Protein AF-A0A831T758-F1 (afdb_monomer_lite)

Organism: NCBI:txid1382356

InterPro domains:
  IPR029057 Phosphoribosyltransferase-like [G3DSA:3.40.50.2020] (5-45)

Foldseek 3Di:
DPPVPVVVVQVVLVQKDAPWDQDPVRDIDRIGGNVVSVVVCVVND

Sequence (45 aa):
MSGFVLERVLEEIGALRSGHFLLASGRHSDRYVEKFELLRRPRLV

Secondary structure (DSSP, 8-state):
--HHHHHHHHHHTT-EEEEEEE-TTS-EEEEEE-HHHHHT-GGG-

Structure (mmCIF, N/CA/C/O backbone):
data_AF-A0A831T758-F1
#
_entry.id   AF-A0A831T758-F1
#
loop_
_atom_site.group_PDB
_atom_site.id
_atom_site.type_symbol
_atom_site.label_atom_id
_atom_site.label_alt_id
_atom_site.label_comp_id
_atom_site.label_asym_id
_atom_site.label_entity_id
_atom_site.label_seq_id
_atom_site.pdbx_PDB_ins_code
_atom_site.Cartn_x
_atom_site.Cartn_y
_atom_site.Cartn_z
_atom_site.occupancy
_atom_site.B_iso_or_equiv
_atom_site.auth_seq_id
_atom_site.auth_comp_id
_atom_site.auth_asym_id
_atom_site.auth_atom_id
_atom_site.pdbx_PDB_model_num
ATOM 1 N N . MET A 1 1 ? 0.458 -15.185 17.111 1.00 46.47 1 MET A N 1
ATOM 2 C CA . MET A 1 1 ? -0.515 -15.451 16.024 1.00 46.47 1 MET A CA 1
ATOM 3 C C . MET A 1 1 ? -1.087 -14.163 15.398 1.00 46.47 1 MET A C 1
ATOM 5 O O . MET A 1 1 ? -2.233 -14.168 14.980 1.00 46.47 1 MET A O 1
ATOM 9 N N . SER A 1 2 ? -0.328 -13.061 15.284 1.00 60.81 2 SER A N 1
ATOM 10 C CA . SER A 1 2 ? -0.863 -11.790 14.745 1.00 60.81 2 SER A CA 1
ATOM 11 C C . SER A 1 2 ? -0.559 -11.538 13.260 1.00 60.81 2 SER A C 1
ATOM 13 O O . SER A 1 2 ? -1.290 -10.787 12.623 1.00 60.81 2 SER A O 1
ATOM 15 N N . GLY A 1 3 ? 0.467 -12.179 12.681 1.00 57.22 3 GLY A N 1
ATOM 16 C CA . GLY A 1 3 ? 0.899 -11.918 11.295 1.00 57.22 3 GLY A CA 1
ATOM 17 C C . GLY A 1 3 ? -0.128 -12.296 10.220 1.00 57.22 3 GLY A C 1
ATOM 18 O O . GLY A 1 3 ? -0.320 -11.552 9.268 1.00 57.22 3 GLY A O 1
ATOM 19 N N . PHE A 1 4 ? -0.864 -13.394 10.419 1.00 63.00 4 PHE A N 1
ATOM 20 C CA . PHE A 1 4 ? -1.842 -13.910 9.447 1.00 63.00 4 PHE A CA 1
ATOM 21 C C . PHE A 1 4 ? -3.146 -13.103 9.351 1.00 63.00 4 PHE A C 1
ATOM 23 O O . PHE A 1 4 ? -3.958 -13.362 8.463 1.00 63.00 4 PHE A O 1
ATOM 30 N N . VAL A 1 5 ? -3.397 -12.180 10.286 1.00 84.06 5 VAL A N 1
ATOM 31 C CA . VAL A 1 5 ? -4.620 -11.361 10.278 1.00 84.06 5 VAL A CA 1
ATOM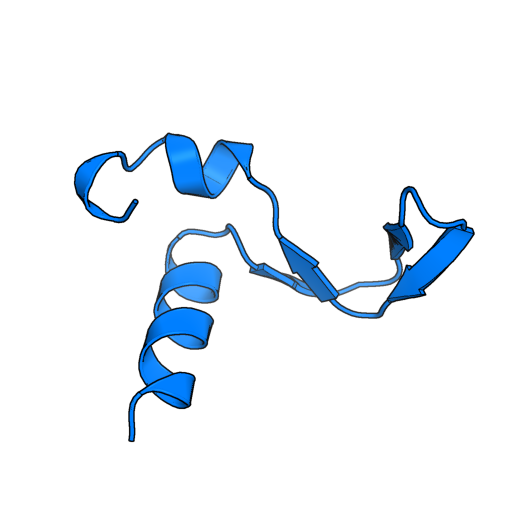 32 C C . VAL A 1 5 ? -4.412 -10.113 9.432 1.00 84.06 5 VAL A C 1
ATOM 34 O O . VAL A 1 5 ? -5.236 -9.824 8.574 1.00 84.06 5 VAL A O 1
ATOM 37 N N . LEU A 1 6 ? -3.298 -9.402 9.629 1.00 88.62 6 LEU A N 1
ATOM 38 C CA . LEU A 1 6 ? -3.044 -8.150 8.918 1.00 88.62 6 LEU A CA 1
ATOM 39 C C . LEU A 1 6 ? -2.920 -8.365 7.408 1.00 88.62 6 LEU A C 1
ATOM 41 O O . LEU A 1 6 ? -3.540 -7.635 6.646 1.00 88.62 6 LEU A O 1
ATOM 45 N N . GLU A 1 7 ? -2.154 -9.370 6.977 1.00 91.56 7 GLU A N 1
ATOM 46 C CA . GLU A 1 7 ? -1.985 -9.669 5.550 1.00 91.56 7 GLU A CA 1
ATOM 47 C C . GLU A 1 7 ? -3.333 -9.954 4.880 1.00 91.56 7 GLU A C 1
ATOM 49 O O . GLU A 1 7 ? -3.656 -9.324 3.877 1.00 91.56 7 GLU A O 1
ATOM 54 N N . ARG A 1 8 ? -4.172 -10.796 5.500 1.00 92.31 8 ARG A N 1
ATOM 55 C CA . ARG A 1 8 ? -5.521 -11.081 4.998 1.00 92.31 8 ARG A CA 1
ATOM 56 C C . ARG A 1 8 ? -6.402 -9.846 4.932 1.00 92.31 8 ARG A C 1
ATOM 58 O O . ARG A 1 8 ? -7.038 -9.628 3.912 1.00 92.31 8 ARG A O 1
ATOM 65 N N . VAL A 1 9 ? -6.401 -9.015 5.972 1.00 93.12 9 VAL A N 1
ATOM 66 C CA . VAL A 1 9 ? -7.161 -7.758 5.956 1.00 93.12 9 VAL A CA 1
ATOM 67 C C . VAL A 1 9 ? -6.691 -6.870 4.805 1.00 93.12 9 VAL A C 1
ATOM 69 O O . VAL A 1 9 ? -7.522 -6.315 4.095 1.00 93.12 9 VAL A O 1
ATOM 72 N N . LEU A 1 10 ? -5.380 -6.753 4.579 1.00 94.81 10 LEU A N 1
ATOM 73 C CA . LEU A 1 10 ? -4.840 -5.956 3.479 1.00 94.81 10 LEU A CA 1
ATOM 74 C C . LEU A 1 10 ? -5.215 -6.532 2.102 1.00 94.81 10 LEU A C 1
ATOM 76 O O . LEU A 1 10 ? -5.531 -5.753 1.203 1.00 94.81 10 LEU A O 1
ATOM 80 N N . GLU A 1 11 ? -5.213 -7.855 1.928 1.00 95.00 11 GLU A N 1
ATOM 81 C CA . GLU A 1 11 ? -5.674 -8.512 0.695 1.00 95.00 11 GLU A CA 1
ATOM 82 C C . GLU A 1 11 ? -7.179 -8.294 0.469 1.00 95.00 11 GLU A C 1
ATOM 84 O O . GLU A 1 11 ? -7.581 -7.842 -0.603 1.00 95.00 11 GLU A O 1
ATOM 89 N N . GLU A 1 12 ? -8.008 -8.520 1.493 1.00 94.12 12 GLU A N 1
ATOM 90 C CA . GLU A 1 12 ? -9.469 -8.371 1.438 1.00 94.12 12 GLU A CA 1
ATOM 91 C C . GLU A 1 12 ? -9.905 -6.946 1.086 1.00 94.12 12 GLU A C 1
ATOM 93 O O . GLU A 1 12 ? -10.865 -6.741 0.340 1.00 94.12 12 GLU A O 1
ATOM 98 N N . ILE A 1 13 ? -9.201 -5.937 1.607 1.00 94.62 13 ILE A N 1
ATOM 99 C CA . ILE A 1 13 ? -9.527 -4.534 1.336 1.00 94.62 13 ILE A CA 1
ATOM 100 C C . ILE A 1 13 ? -8.918 -4.013 0.026 1.00 94.62 13 ILE A C 1
ATOM 102 O O . ILE A 1 13 ? -9.169 -2.855 -0.320 1.00 94.62 13 ILE A O 1
ATOM 106 N N . GLY A 1 14 ? -8.136 -4.837 -0.683 1.00 94.88 14 GLY A N 1
ATOM 107 C CA . GLY A 1 14 ? -7.439 -4.479 -1.923 1.00 94.88 14 GLY A CA 1
ATOM 108 C C . GLY A 1 14 ? -6.182 -3.625 -1.723 1.00 94.88 14 GLY A C 1
ATOM 109 O O . GLY A 1 14 ? -5.657 -3.060 -2.686 1.00 94.88 14 GLY A O 1
ATOM 110 N N . ALA A 1 15 ? -5.700 -3.511 -0.482 1.00 96.62 15 ALA A N 1
ATOM 111 C CA . ALA A 1 15 ? -4.502 -2.756 -0.145 1.00 96.62 15 ALA A CA 1
ATOM 112 C C . ALA A 1 15 ? -3.218 -3.544 -0.425 1.00 96.62 15 ALA A C 1
ATOM 114 O O . ALA A 1 15 ? -2.232 -2.921 -0.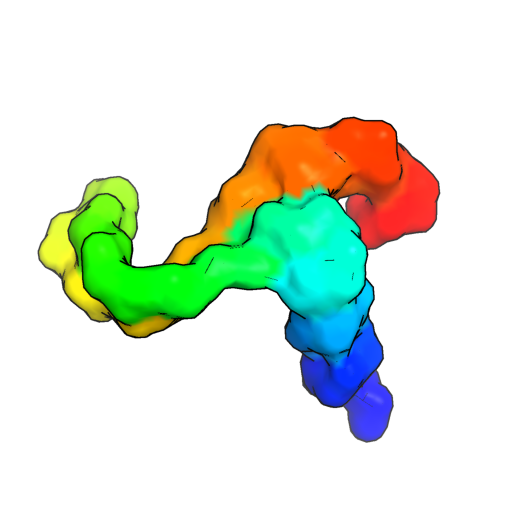798 1.00 96.62 15 ALA A O 1
ATOM 115 N N . LEU A 1 16 ? -3.201 -4.876 -0.296 1.00 96.56 16 LEU A N 1
ATOM 116 C CA . LEU A 1 16 ? -2.052 -5.691 -0.701 1.00 96.56 16 LEU A CA 1
ATOM 117 C C . LEU A 1 16 ? -2.200 -6.133 -2.160 1.00 96.56 16 LEU A C 1
ATOM 119 O O . LEU A 1 16 ? -3.156 -6.815 -2.520 1.00 96.56 16 LEU A O 1
ATOM 123 N N . ARG A 1 17 ? -1.235 -5.757 -3.002 1.00 96.38 17 ARG A N 1
ATOM 124 C CA . ARG A 1 17 ? -1.176 -6.128 -4.420 1.00 96.38 17 ARG A CA 1
ATOM 125 C C . ARG A 1 17 ? 0.007 -7.050 -4.680 1.00 96.38 17 ARG A C 1
ATOM 127 O O . ARG A 1 17 ? 1.086 -6.834 -4.129 1.00 96.38 17 ARG A O 1
ATOM 134 N N . SER A 1 18 ? -0.195 -8.022 -5.562 1.00 97.31 18 SER A N 1
ATOM 135 C CA . SER A 1 18 ? 0.845 -8.926 -6.064 1.00 97.31 18 SER A CA 1
ATOM 136 C C . SER A 1 18 ? 1.181 -8.585 -7.514 1.00 97.31 18 SER A C 1
ATOM 138 O O . SER A 1 18 ? 0.288 -8.251 -8.293 1.00 97.31 18 SER A O 1
ATOM 140 N N . GLY A 1 19 ? 2.457 -8.642 -7.884 1.00 96.75 19 GLY A N 1
ATOM 141 C CA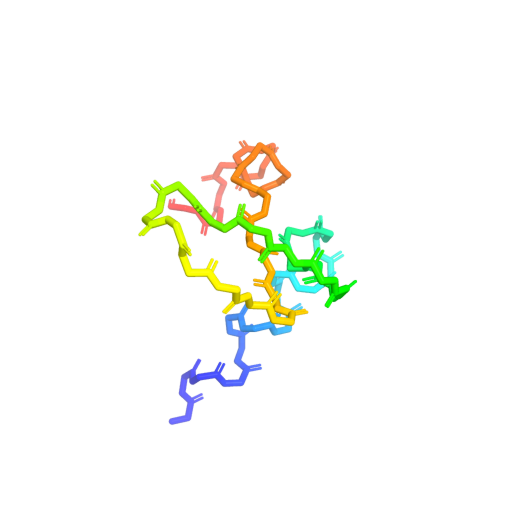 . GLY A 1 19 ? 2.931 -8.249 -9.209 1.00 96.75 19 GLY A CA 1
ATOM 142 C C . GLY A 1 19 ? 4.445 -8.090 -9.231 1.00 96.75 19 GLY A C 1
ATOM 143 O O . GLY A 1 19 ? 5.149 -8.804 -8.536 1.00 96.75 19 GLY A O 1
ATOM 144 N N . HIS A 1 20 ? 4.952 -7.143 -10.013 1.00 98.31 20 HIS A N 1
ATOM 145 C CA . HIS A 1 20 ? 6.354 -6.726 -9.974 1.00 98.31 20 HIS A CA 1
ATOM 146 C C . HIS A 1 20 ? 6.378 -5.214 -9.806 1.00 98.31 20 HIS A C 1
ATOM 148 O O . HIS A 1 20 ? 5.974 -4.475 -10.704 1.00 98.31 20 HIS A O 1
ATOM 154 N N . PHE A 1 21 ? 6.868 -4.745 -8.664 1.00 98.31 21 PHE A N 1
ATOM 155 C CA . PHE A 1 21 ? 6.886 -3.332 -8.310 1.00 98.31 21 PHE A CA 1
ATOM 156 C C . PHE A 1 21 ? 8.319 -2.847 -8.120 1.00 98.31 21 PHE A C 1
ATOM 158 O O . PHE A 1 21 ? 9.103 -3.469 -7.405 1.00 98.31 21 PHE A O 1
ATOM 165 N N . LEU A 1 22 ? 8.646 -1.704 -8.724 1.00 98.12 22 LEU A N 1
ATOM 166 C CA . LEU A 1 22 ? 9.824 -0.926 -8.358 1.00 98.12 22 LEU A CA 1
ATOM 167 C C . LEU A 1 22 ? 9.427 0.031 -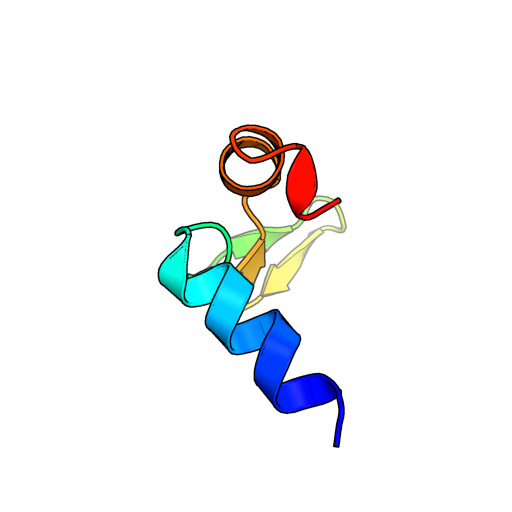7.229 1.00 98.12 22 LEU A C 1
ATOM 169 O O . LEU A 1 22 ? 8.634 0.949 -7.426 1.00 98.12 22 LEU A O 1
ATOM 173 N N . LEU A 1 23 ? 9.948 -0.208 -6.030 1.00 97.00 23 LEU A N 1
ATOM 174 C CA . LEU A 1 23 ? 9.661 0.598 -4.849 1.00 97.00 23 LEU A CA 1
ATOM 175 C C . LEU A 1 23 ? 10.428 1.924 -4.888 1.00 97.00 23 LEU A C 1
ATOM 177 O O . LEU A 1 23 ? 11.467 2.039 -5.535 1.00 97.00 23 LEU A O 1
ATOM 181 N N . ALA A 1 24 ? 9.983 2.902 -4.095 1.00 96.00 24 ALA A N 1
ATOM 182 C CA . ALA A 1 24 ? 10.645 4.208 -3.976 1.00 96.00 24 ALA A CA 1
ATOM 183 C C . ALA A 1 24 ? 12.120 4.120 -3.533 1.00 96.00 24 ALA A C 1
ATOM 185 O O . ALA A 1 24 ? 12.902 5.027 -3.791 1.00 96.00 24 ALA A O 1
ATOM 186 N N . SER A 1 25 ? 12.524 3.016 -2.897 1.00 97.38 25 SER A N 1
ATOM 187 C CA . SER A 1 25 ? 13.920 2.742 -2.548 1.00 97.38 25 SER A CA 1
ATOM 188 C C . SER A 1 25 ? 14.775 2.233 -3.720 1.00 97.38 25 SER A C 1
ATOM 190 O O . SER A 1 25 ? 15.911 1.830 -3.492 1.00 97.38 25 SER A O 1
ATOM 192 N N . GLY A 1 26 ? 14.214 2.104 -4.925 1.00 98.06 26 GLY A N 1
ATOM 193 C CA . GLY A 1 26 ? 14.849 1.461 -6.080 1.00 98.06 26 GLY A CA 1
ATOM 194 C C . GLY A 1 26 ? 14.903 -0.071 -6.010 1.00 98.06 26 GLY A C 1
ATOM 195 O O . GLY A 1 26 ? 15.498 -0.702 -6.877 1.00 98.06 26 GLY A O 1
ATOM 196 N N . ARG A 1 27 ? 14.295 -0.694 -4.989 1.00 98.31 27 ARG A N 1
ATOM 197 C CA . ARG A 1 27 ? 14.243 -2.160 -4.865 1.00 98.31 27 ARG A CA 1
ATOM 198 C C . ARG A 1 27 ? 13.039 -2.720 -5.596 1.00 98.31 27 ARG A C 1
ATOM 200 O O . ARG A 1 27 ? 11.983 -2.096 -5.628 1.00 98.31 27 ARG A O 1
ATOM 207 N N . HIS A 1 28 ? 13.198 -3.930 -6.103 1.00 98.38 28 HIS A N 1
ATOM 208 C CA . HIS A 1 28 ? 12.114 -4.699 -6.687 1.00 98.38 28 HIS A CA 1
ATOM 209 C C . HIS A 1 28 ? 11.401 -5.505 -5.597 1.00 98.38 28 HIS A C 1
ATOM 211 O O . HIS A 1 28 ? 12.048 -5.997 -4.672 1.00 98.38 28 HIS A O 1
ATOM 217 N N . SER A 1 29 ? 10.081 -5.618 -5.702 1.00 98.19 29 SER A N 1
ATOM 218 C CA . SER A 1 29 ? 9.239 -6.396 -4.793 1.00 98.19 29 SER A CA 1
ATOM 219 C C . SER A 1 29 ? 8.101 -7.041 -5.571 1.00 98.19 29 SER A C 1
ATOM 221 O O . SER A 1 29 ? 7.551 -6.431 -6.489 1.00 98.19 29 SER A O 1
ATOM 223 N N . ASP A 1 30 ? 7.734 -8.258 -5.189 1.00 98.12 30 ASP A N 1
ATOM 224 C CA . ASP A 1 30 ? 6.572 -8.966 -5.723 1.00 98.12 30 ASP A CA 1
ATOM 225 C C . ASP A 1 30 ? 5.252 -8.534 -5.055 1.00 98.12 30 ASP A C 1
ATOM 227 O O . ASP A 1 30 ? 4.157 -8.820 -5.545 1.00 98.12 30 ASP A O 1
ATOM 231 N N . ARG A 1 31 ? 5.356 -7.799 -3.943 1.00 96.88 31 ARG A N 1
ATOM 232 C CA . ARG A 1 31 ? 4.236 -7.265 -3.164 1.00 96.88 31 ARG A CA 1
ATOM 233 C C . ARG A 1 31 ? 4.324 -5.745 -3.016 1.00 96.88 31 ARG A C 1
ATOM 235 O O . ARG A 1 31 ? 5.414 -5.188 -2.854 1.00 96.88 31 ARG A O 1
ATOM 242 N N . TYR A 1 32 ? 3.173 -5.076 -3.011 1.00 97.19 32 TYR A N 1
ATOM 243 C CA . TYR A 1 32 ? 3.052 -3.638 -2.748 1.00 97.19 32 TYR A CA 1
A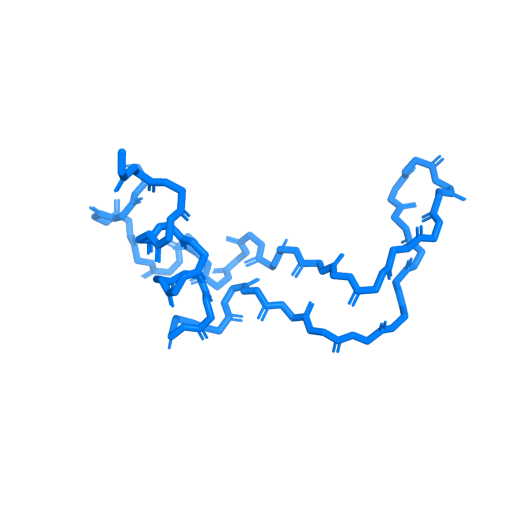TOM 244 C C . TYR A 1 32 ? 1.798 -3.322 -1.929 1.00 97.19 32 TYR A C 1
ATOM 246 O O . TYR A 1 32 ? 0.732 -3.872 -2.199 1.00 97.19 32 TYR A O 1
ATOM 254 N N .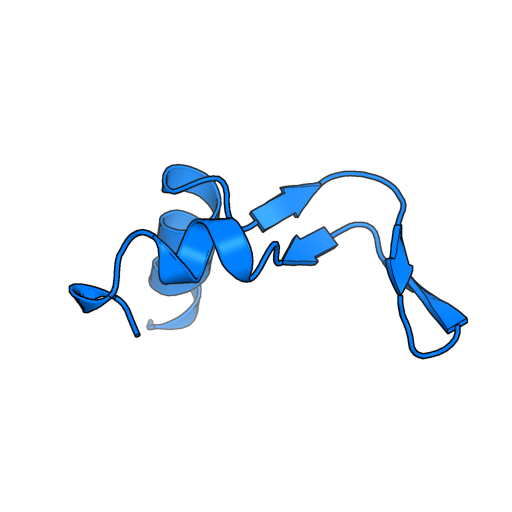 VAL A 1 33 ? 1.920 -2.415 -0.953 1.00 96.12 33 VAL A N 1
ATOM 255 C CA . VAL A 1 33 ? 0.784 -1.921 -0.162 1.00 96.12 33 VAL A CA 1
ATOM 256 C C . VAL A 1 33 ? 0.314 -0.575 -0.713 1.00 96.12 33 VAL A C 1
ATOM 258 O O . VAL A 1 33 ? 1.004 0.436 -0.579 1.00 96.12 33 VAL A O 1
ATOM 261 N N . GLU A 1 34 ? -0.881 -0.551 -1.299 1.00 95.50 34 GLU A N 1
ATOM 262 C CA . GLU A 1 34 ? -1.541 0.657 -1.786 1.00 95.50 34 GLU A CA 1
ATOM 263 C C . GLU A 1 34 ? -2.193 1.409 -0.620 1.00 95.50 34 GLU A C 1
ATOM 265 O O . GLU A 1 34 ? -3.336 1.156 -0.227 1.00 95.50 34 GLU A O 1
ATOM 270 N N . LYS A 1 35 ? -1.446 2.356 -0.044 1.00 93.06 35 LYS A N 1
ATOM 271 C CA . LYS A 1 35 ? -1.873 3.109 1.144 1.00 93.06 35 LYS A CA 1
ATOM 272 C C . LYS A 1 35 ? -3.213 3.823 0.958 1.00 93.06 35 LYS A C 1
ATOM 274 O O . LYS A 1 35 ? -3.941 3.985 1.932 1.00 93.06 35 LYS A O 1
ATOM 279 N N . PHE A 1 36 ? -3.563 4.239 -0.261 1.00 94.75 36 PHE A N 1
ATOM 280 C CA . PHE A 1 36 ? -4.843 4.903 -0.491 1.00 94.75 36 PHE A CA 1
ATOM 281 C C . PHE A 1 36 ? -6.035 3.948 -0.331 1.00 94.75 36 PHE A C 1
ATOM 283 O O . PHE A 1 36 ? -7.067 4.378 0.177 1.00 94.75 36 PHE A O 1
ATOM 290 N N . GLU A 1 37 ? -5.900 2.661 -0.667 1.00 94.00 37 GLU A N 1
ATOM 291 C CA . GLU A 1 37 ? -6.957 1.664 -0.426 1.00 94.00 37 GLU A CA 1
ATOM 292 C C . GLU A 1 37 ? -7.131 1.352 1.066 1.00 94.00 37 GLU A C 1
ATOM 294 O O . GLU A 1 37 ? -8.257 1.175 1.542 1.00 94.00 37 GLU A O 1
ATOM 299 N N . LEU A 1 38 ? -6.031 1.367 1.827 1.00 93.62 38 LEU A N 1
ATOM 300 C CA . LEU A 1 38 ? -6.073 1.247 3.284 1.00 93.62 38 LEU A CA 1
ATOM 301 C C . LEU A 1 38 ? -6.765 2.462 3.926 1.00 93.62 38 LEU A C 1
ATOM 303 O O . LEU A 1 38 ? -7.693 2.306 4.718 1.00 93.62 38 LEU A O 1
ATOM 307 N N . LEU A 1 39 ? -6.372 3.680 3.540 1.00 94.50 39 LEU A N 1
ATOM 308 C CA . LEU A 1 39 ? -6.880 4.926 4.132 1.00 94.50 39 LEU A CA 1
ATOM 309 C C . LEU A 1 39 ? -8.360 5.210 3.828 1.00 94.50 39 LEU A C 1
ATOM 311 O O . LEU A 1 39 ? -8.990 5.980 4.551 1.00 94.50 39 LEU A O 1
ATOM 315 N N . ARG A 1 40 ? -8.960 4.554 2.825 1.00 94.12 40 ARG A N 1
ATOM 316 C CA . ARG A 1 40 ? -10.422 4.573 2.613 1.00 94.12 40 ARG A CA 1
ATOM 317 C C . ARG A 1 40 ? -11.207 3.957 3.778 1.00 94.12 40 ARG A C 1
ATOM 319 O O . ARG A 1 40 ? -12.414 4.171 3.875 1.00 94.12 40 ARG A O 1
ATOM 326 N N . ARG A 1 41 ? -10.549 3.194 4.657 1.00 91.94 41 ARG A N 1
ATOM 327 C CA . ARG A 1 41 ? -11.149 2.508 5.811 1.00 91.94 41 ARG A CA 1
ATOM 328 C C . ARG A 1 41 ? -10.467 2.964 7.109 1.00 91.94 41 ARG A C 1
ATOM 330 O O . ARG A 1 41 ? -9.748 2.187 7.728 1.00 91.94 41 ARG A O 1
ATOM 337 N N . PRO A 1 42 ? -10.722 4.198 7.577 1.00 90.50 42 PRO A N 1
ATOM 338 C CA . PRO A 1 42 ? -9.981 4.808 8.686 1.00 90.50 42 PRO A CA 1
ATOM 339 C C . PRO A 1 42 ? -10.109 4.075 10.028 1.00 90.50 42 PRO A C 1
ATOM 341 O O . PRO A 1 42 ? -9.320 4.317 10.923 1.00 90.50 42 PRO A O 1
ATOM 344 N N . ARG A 1 43 ? -11.081 3.169 10.189 1.00 91.12 43 ARG A N 1
ATOM 345 C CA . ARG A 1 43 ? -11.218 2.343 11.403 1.00 91.12 43 ARG A CA 1
ATOM 346 C C . ARG A 1 43 ? -10.188 1.207 11.497 1.00 91.12 43 ARG A C 1
ATOM 348 O O . ARG A 1 43 ? -10.153 0.531 12.517 1.00 91.12 43 ARG A O 1
ATOM 355 N N . LEU A 1 44 ? -9.428 0.951 10.429 1.00 83.25 44 LEU A N 1
ATOM 356 C CA . LEU A 1 44 ? -8.409 -0.104 10.352 1.00 83.25 44 LEU A CA 1
ATOM 357 C C . LEU A 1 44 ? -6.977 0.412 10.588 1.00 83.25 44 LEU A C 1
ATOM 359 O O . LEU A 1 44 ? -6.045 -0.386 10.509 1.00 83.25 44 LEU A O 1
ATOM 363 N N . VAL A 1 45 ? -6.802 1.720 10.817 1.00 74.94 45 VAL A N 1
ATOM 364 C CA . VAL A 1 45 ? -5.504 2.411 10.932 1.00 74.94 45 VAL A CA 1
ATOM 365 C C . VAL A 1 45 ? -5.368 3.051 12.305 1.00 74.94 45 VAL A C 1
ATOM 367 O O . VAL A 1 45 ? -6.391 3.564 12.808 1.00 74.94 45 VAL A O 1
#

Radius of gyration: 11.47 Å; chains: 1; bounding box: 26×20×26 Å

pLDDT: mean 90.93, std 11.67, range [46.47, 98.38]